Protein AF-A0AAV5TUJ9-F1 (afdb_monomer_lite)

Organism: NCBI:txid358040

Foldseek 3Di:
DVVVLVVLVVVLVVVCPPDDPVVNVVSVLVSVLVVQLVPFLVCLPVVLVVLVVCLVCVCVPVNDVVSVPDPVSVVSNVVSVVSNVCSVVRSVVSNLVSDPVNVVVVVVVVVVD

InterPro domains:
  IPR019422 7TM GPCR, serpentine receptor class h (Srh) [PF10318] (4-111)
  IPR053220 Nematode receptor-like serpentine class H [PTHR22941] (2-112)

Sequence (113 aa):
ILAMIVQLISEIKHGMQNASTATKKHQTRAVFSLAMQGAVPNLFYILPACCLLGLHLYPGIVGVESAASNRAASTISILSMNVMGVHSFAHSMTVLGCSPAYRKAIRSFFRKI

Secondary structure (DSSP, 8-state):
-HHHHHHHHHHHHHHGGGS-HHHHHHHHHHHHHHHHHHHHHHHHHHHHHHHHHHHHHTHHHH-HHHHHH-HHHHHHHHHHHHHHHTHHHHHHHHHHHH-HHHHHHHHHHHTT-

Structure (mmCIF, N/CA/C/O backbone):
data_AF-A0AAV5TUJ9-F1
#
_entry.id   AF-A0AAV5TUJ9-F1
#
loop_
_atom_site.group_PDB
_atom_site.id
_atom_site.type_symbol
_atom_site.label_atom_id
_atom_site.label_alt_id
_atom_site.label_comp_id
_atom_site.label_asym_id
_atom_site.label_entity_id
_atom_site.label_seq_id
_atom_site.pdbx_PDB_ins_code
_atom_site.Cartn_x
_atom_site.Cartn_y
_atom_site.Cartn_z
_atom_site.occupancy
_atom_site.B_iso_or_equiv
_atom_site.auth_seq_id
_atom_site.auth_comp_id
_atom_site.auth_asym_id
_atom_site.auth_atom_id
_atom_site.pdbx_PDB_model_num
ATOM 1 N N . ILE A 1 1 ? -8.259 -11.805 1.647 1.00 62.12 1 ILE A N 1
ATOM 2 C CA . ILE A 1 1 ? -8.271 -10.773 2.722 1.00 62.12 1 ILE A CA 1
ATOM 3 C C . ILE A 1 1 ? -9.526 -9.905 2.657 1.00 62.12 1 ILE A C 1
ATOM 5 O O . ILE A 1 1 ? -10.283 -9.934 3.614 1.00 62.12 1 ILE A O 1
ATOM 9 N N . LEU A 1 2 ? -9.807 -9.209 1.545 1.00 65.44 2 LEU A N 1
ATOM 10 C CA . LEU A 1 2 ? -11.014 -8.370 1.403 1.00 65.44 2 LEU A CA 1
ATOM 11 C C . LEU A 1 2 ? -12.325 -9.114 1.711 1.00 65.44 2 LEU A C 1
ATOM 13 O O . LEU A 1 2 ? -13.098 -8.645 2.536 1.00 65.44 2 LEU A O 1
ATOM 17 N N . ALA A 1 3 ? -12.533 -10.306 1.141 1.00 72.69 3 ALA A N 1
ATOM 18 C CA . ALA A 1 3 ? -13.722 -11.121 1.423 1.00 72.69 3 ALA A CA 1
ATOM 19 C C . ALA A 1 3 ? -13.855 -11.500 2.912 1.00 72.69 3 ALA A C 1
ATOM 21 O O . ALA A 1 3 ? -14.936 -11.404 3.483 1.00 72.69 3 ALA A O 1
ATOM 22 N N . MET A 1 4 ? -12.738 -11.848 3.556 1.00 75.62 4 MET A N 1
ATOM 23 C CA . MET A 1 4 ? -12.693 -12.200 4.978 1.00 75.62 4 MET A CA 1
ATOM 24 C C . MET A 1 4 ? -12.994 -10.985 5.871 1.00 75.62 4 MET A C 1
ATOM 26 O O . MET A 1 4 ? -13.707 -11.106 6.859 1.00 75.62 4 MET A O 1
ATOM 30 N N . ILE A 1 5 ? -12.514 -9.793 5.492 1.00 71.75 5 ILE A N 1
ATOM 31 C CA . ILE A 1 5 ? -12.841 -8.530 6.173 1.00 71.75 5 ILE A CA 1
ATOM 32 C C . ILE A 1 5 ? -14.331 -8.203 6.012 1.00 71.75 5 ILE A C 1
ATOM 34 O O . ILE A 1 5 ? -14.974 -7.812 6.981 1.00 71.75 5 ILE A O 1
ATOM 38 N N . VAL A 1 6 ? -14.902 -8.389 4.819 1.00 75.62 6 VAL A N 1
ATOM 39 C CA . VAL A 1 6 ? -16.331 -8.141 4.555 1.00 75.62 6 VAL A CA 1
ATOM 40 C C . VAL A 1 6 ? -17.230 -9.103 5.338 1.00 75.62 6 VAL A C 1
ATO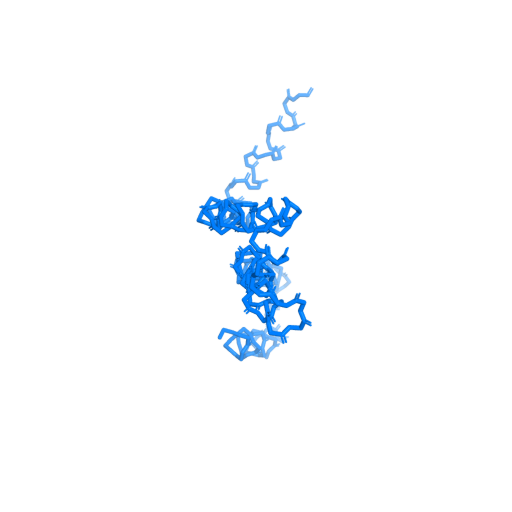M 42 O O . VAL A 1 6 ? -18.238 -8.669 5.902 1.00 75.62 6 VAL A O 1
ATOM 45 N N . GLN A 1 7 ? -16.853 -10.382 5.428 1.00 82.06 7 GLN A N 1
ATOM 46 C CA . GLN A 1 7 ? -17.537 -11.361 6.278 1.00 82.06 7 GLN A CA 1
ATOM 47 C C . GLN A 1 7 ? -17.462 -10.965 7.751 1.00 82.06 7 GLN A C 1
ATOM 49 O O . GLN A 1 7 ? -18.502 -10.858 8.395 1.00 82.06 7 GLN A O 1
ATOM 54 N N . LEU A 1 8 ? -16.269 -10.627 8.250 1.00 75.88 8 LEU A N 1
ATOM 55 C CA . LEU A 1 8 ? -16.078 -10.193 9.634 1.00 75.88 8 LEU A CA 1
ATOM 56 C C . LEU A 1 8 ? -16.921 -8.949 9.963 1.00 75.88 8 LEU A C 1
ATOM 58 O O . LEU A 1 8 ? -17.539 -8.871 11.021 1.00 75.88 8 LEU A O 1
ATOM 62 N N . ILE A 1 9 ? -16.987 -7.977 9.045 1.00 77.00 9 ILE A N 1
ATOM 63 C CA . ILE A 1 9 ? -17.832 -6.784 9.189 1.00 77.00 9 ILE A CA 1
ATOM 64 C C . ILE A 1 9 ? -19.313 -7.169 9.238 1.00 77.00 9 ILE A C 1
ATOM 66 O O . ILE A 1 9 ? -20.053 -6.610 10.047 1.00 77.00 9 ILE A O 1
ATOM 70 N N . SER A 1 10 ? -19.753 -8.101 8.391 1.00 81.19 10 SER A N 1
ATOM 71 C CA . SER A 1 10 ? -21.152 -8.539 8.341 1.00 81.19 10 SER A CA 1
ATOM 72 C C . SER A 1 10 ? -21.560 -9.289 9.607 1.00 81.19 10 SER A C 1
ATOM 74 O O . SER A 1 10 ? -22.601 -8.972 10.181 1.00 81.19 10 SER A O 1
ATOM 76 N N . GLU A 1 11 ? -20.722 -10.205 10.096 1.00 81.06 11 GLU A N 1
ATOM 77 C CA . GLU A 1 11 ? -20.945 -10.936 11.350 1.00 81.06 11 GLU A CA 1
ATOM 78 C C . GLU A 1 11 ? -20.981 -9.995 12.554 1.00 81.06 11 GLU A C 1
ATOM 80 O O . GLU A 1 11 ? -21.888 -10.071 13.382 1.00 81.06 11 GLU A O 1
ATOM 85 N N . ILE A 1 12 ? -20.050 -9.041 12.617 1.00 76.56 12 ILE A N 1
ATOM 86 C CA . ILE A 1 12 ? -20.010 -8.040 13.685 1.00 76.56 12 ILE A CA 1
ATOM 87 C C . ILE A 1 12 ? -21.233 -7.125 13.616 1.00 76.56 12 ILE A C 1
ATOM 89 O O . ILE A 1 12 ? -21.853 -6.854 14.641 1.00 76.56 12 ILE A O 1
ATOM 93 N N . LYS A 1 13 ? -21.643 -6.684 12.422 1.00 76.00 13 LYS A N 1
ATOM 94 C CA . LYS A 1 13 ? -22.847 -5.859 12.244 1.00 76.00 13 LYS A CA 1
ATOM 95 C C . LYS A 1 13 ? -24.108 -6.604 12.682 1.00 76.00 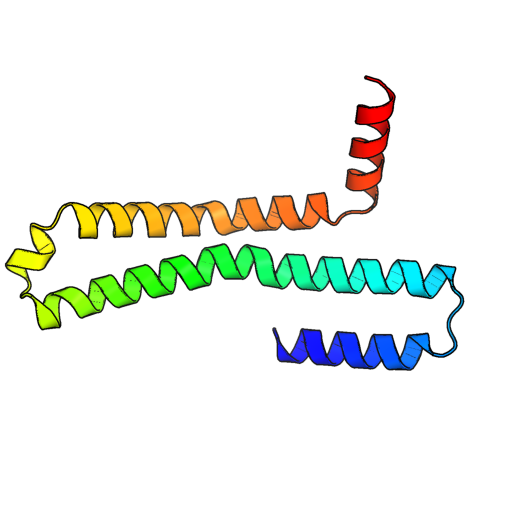13 LYS A C 1
ATOM 97 O O . LYS A 1 13 ? -24.969 -5.986 13.306 1.00 76.00 13 LYS A O 1
ATOM 102 N N . HIS A 1 14 ? -24.203 -7.899 12.384 1.00 80.88 14 HIS A N 1
ATOM 103 C CA . HIS A 1 14 ? -25.322 -8.749 12.782 1.00 80.88 14 HIS A CA 1
ATOM 104 C C . HIS A 1 14 ? -25.336 -8.977 14.306 1.00 80.88 14 HIS A C 1
ATOM 106 O O . HIS A 1 14 ? -26.339 -8.701 14.960 1.00 80.88 14 HIS A O 1
ATOM 112 N N . GLY A 1 15 ? -24.200 -9.353 14.904 1.00 75.88 15 GLY A N 1
ATOM 113 C CA . GLY A 1 15 ? -24.067 -9.564 16.353 1.00 75.88 15 GLY A CA 1
ATOM 114 C C . GLY A 1 15 ? -24.183 -8.284 17.195 1.00 75.88 15 GLY A C 1
ATOM 115 O O . GLY A 1 15 ? -24.613 -8.324 18.347 1.00 75.88 15 GLY A O 1
ATOM 116 N N . MET A 1 16 ? -23.861 -7.119 16.624 1.00 75.88 16 MET A N 1
ATOM 117 C CA . MET A 1 16 ? -23.961 -5.829 17.311 1.00 75.88 16 MET A CA 1
ATOM 118 C C . MET A 1 16 ? -25.395 -5.316 17.461 1.00 75.88 16 MET A C 1
ATOM 120 O O . MET A 1 16 ? -25.594 -4.397 18.254 1.00 75.88 16 MET A O 1
ATOM 124 N N . GLN A 1 17 ? -26.394 -5.854 16.753 1.00 75.50 17 GLN A N 1
ATOM 125 C CA . GLN A 1 17 ? -27.771 -5.340 16.832 1.00 75.50 17 GLN A CA 1
ATOM 126 C C . GLN A 1 17 ? -28.316 -5.366 18.270 1.00 75.50 17 GLN A C 1
ATOM 128 O O . GLN A 1 17 ? -28.903 -4.377 18.707 1.00 75.50 17 GLN A O 1
ATOM 133 N N . ASN A 1 18 ? -27.969 -6.405 19.039 1.00 79.62 18 ASN A N 1
ATOM 134 C CA . ASN A 1 18 ? -28.396 -6.600 20.431 1.00 79.62 18 ASN A CA 1
ATOM 135 C C . ASN A 1 18 ? -27.332 -6.219 21.481 1.00 79.62 18 ASN A C 1
ATOM 137 O O . ASN A 1 18 ? -27.526 -6.434 22.675 1.00 79.62 18 ASN A O 1
ATOM 141 N N . ALA A 1 19 ? -26.188 -5.667 21.067 1.00 75.69 19 ALA A N 1
ATOM 142 C CA . ALA A 1 19 ? -25.071 -5.397 21.969 1.00 75.69 19 ALA A CA 1
ATOM 143 C C . ALA A 1 19 ? -25.164 -4.021 22.656 1.00 75.69 19 ALA A C 1
ATOM 145 O O . ALA A 1 19 ? -25.593 -3.029 22.055 1.00 75.69 19 ALA A O 1
ATOM 146 N N . SER A 1 20 ? -24.658 -3.944 23.895 1.00 80.62 20 SER A N 1
ATOM 147 C CA . SER A 1 20 ? -24.529 -2.688 24.647 1.00 80.62 20 SER A CA 1
ATOM 148 C C . SER A 1 20 ? -23.684 -1.643 23.898 1.00 80.62 20 SER A C 1
ATOM 150 O O . SER A 1 20 ? -22.787 -1.970 23.113 1.00 80.62 20 SER A O 1
ATOM 152 N N . THR A 1 21 ? -23.911 -0.358 24.178 1.00 78.75 21 THR A N 1
ATOM 153 C CA . THR A 1 21 ? -23.200 0.768 23.545 1.00 78.75 21 THR A CA 1
ATOM 154 C C . THR A 1 21 ? -21.680 0.705 23.755 1.00 78.75 21 THR A C 1
ATOM 156 O O . THR A 1 21 ? -20.906 1.084 22.871 1.00 78.75 21 THR A O 1
ATOM 159 N N . ALA A 1 22 ? -21.235 0.181 24.903 1.00 79.12 22 ALA A N 1
ATOM 160 C CA . ALA A 1 22 ? -19.819 -0.021 25.209 1.00 79.12 22 ALA A CA 1
ATOM 161 C C . ALA A 1 22 ? -19.197 -1.121 24.331 1.00 79.12 22 ALA A C 1
ATOM 163 O O . ALA A 1 22 ? -18.129 -0.911 23.747 1.00 79.12 22 ALA A O 1
ATOM 164 N N . THR A 1 23 ? -19.896 -2.249 24.171 1.00 80.69 23 THR A N 1
ATOM 165 C CA . THR A 1 23 ? -19.480 -3.362 23.304 1.00 80.69 23 THR A CA 1
ATOM 166 C C . THR A 1 23 ? -19.410 -2.923 21.844 1.00 80.69 23 THR A C 1
ATOM 168 O O . THR A 1 23 ? -18.402 -3.173 21.181 1.00 80.69 23 THR A O 1
ATOM 171 N N . LYS A 1 24 ? -20.414 -2.170 21.367 1.00 79.50 24 LYS A N 1
ATOM 172 C CA . LYS A 1 24 ? -20.434 -1.604 20.007 1.00 79.50 24 LYS A CA 1
ATOM 173 C C . LYS A 1 24 ? -19.182 -0.777 19.719 1.00 79.50 24 LYS A C 1
ATOM 175 O O . LYS A 1 24 ? -18.485 -1.015 18.737 1.00 79.50 24 LYS A O 1
ATOM 180 N N . LYS A 1 25 ? -18.834 0.148 20.619 1.00 79.94 25 LYS A N 1
ATOM 181 C CA . LYS A 1 25 ? -17.643 1.001 20.479 1.00 79.94 25 LYS A CA 1
ATOM 182 C C . LYS A 1 25 ? -16.339 0.199 20.456 1.00 79.94 25 LYS A C 1
ATOM 184 O O . LYS A 1 25 ? -15.404 0.584 19.752 1.00 79.94 25 LYS A O 1
ATOM 189 N N . HIS A 1 26 ? -16.247 -0.875 21.238 1.00 80.69 26 HIS A N 1
ATOM 190 C CA . HIS A 1 26 ? -15.063 -1.734 21.257 1.00 80.69 26 HIS A CA 1
ATOM 191 C C . HIS A 1 26 ? -14.924 -2.521 19.951 1.00 80.69 26 HIS A C 1
ATOM 193 O O . HIS A 1 26 ? -13.856 -2.498 19.339 1.00 80.69 26 HIS A O 1
ATOM 199 N N . GLN A 1 27 ? -16.013 -3.124 19.472 1.00 80.69 27 GLN A N 1
ATOM 200 C CA . GLN A 1 27 ? -16.001 -3.899 18.234 1.00 80.69 27 GLN A CA 1
ATOM 201 C C . GLN A 1 27 ? -15.767 -3.036 16.993 1.00 80.69 27 GLN A C 1
ATOM 203 O O . GLN A 1 27 ? -14.917 -3.388 16.182 1.00 80.69 27 GLN A O 1
ATOM 208 N N . THR A 1 28 ? -16.379 -1.852 16.878 1.00 79.25 28 THR A N 1
ATOM 209 C CA . THR A 1 28 ? -16.082 -0.924 15.767 1.00 79.25 28 THR A CA 1
ATOM 210 C C . THR A 1 28 ? -14.597 -0.556 15.708 1.00 79.25 28 THR A C 1
ATOM 212 O O . THR A 1 28 ? -14.015 -0.466 14.629 1.00 79.25 28 THR A O 1
ATOM 215 N N . ARG A 1 29 ? -13.943 -0.379 16.863 1.00 80.50 29 ARG A N 1
ATOM 216 C CA . ARG A 1 29 ? -12.499 -0.098 16.917 1.00 80.50 29 ARG A CA 1
ATOM 217 C C . ARG A 1 29 ? -11.649 -1.300 16.527 1.00 80.50 29 ARG A C 1
ATOM 219 O O . ARG A 1 29 ? -10.606 -1.096 15.911 1.00 80.50 29 ARG A O 1
ATOM 226 N N . ALA A 1 30 ? -12.074 -2.508 16.890 1.00 82.38 30 ALA A N 1
ATOM 227 C CA . ALA A 1 30 ? -11.413 -3.740 16.478 1.00 82.38 30 ALA A CA 1
ATOM 228 C C . ALA A 1 30 ? -11.513 -3.928 14.958 1.00 82.38 30 ALA A C 1
ATOM 230 O O . ALA A 1 30 ? -10.491 -4.121 14.309 1.00 82.38 30 ALA A O 1
ATOM 231 N N . VAL A 1 31 ? -12.704 -3.742 14.379 1.00 81.88 31 VAL A N 1
ATOM 232 C CA . VAL A 1 31 ? -12.927 -3.780 12.924 1.00 81.88 31 VAL A CA 1
ATOM 233 C C . VAL A 1 31 ? -12.064 -2.753 12.205 1.00 81.88 31 VAL A C 1
ATOM 235 O O . VAL A 1 31 ? -11.373 -3.094 11.252 1.00 81.88 31 VAL A O 1
ATOM 238 N N . PHE A 1 32 ? -12.049 -1.507 12.682 1.00 81.94 32 PHE A N 1
ATOM 239 C CA . PHE A 1 32 ? -11.208 -0.465 12.098 1.00 81.94 32 PHE A CA 1
ATOM 240 C C . PHE A 1 32 ? -9.717 -0.814 12.185 1.00 81.94 32 PHE A C 1
ATOM 242 O O . PHE A 1 32 ? -8.986 -0.651 11.216 1.00 81.94 32 PHE A O 1
ATOM 249 N N . SER A 1 33 ? -9.264 -1.333 13.330 1.00 83.00 33 SER A N 1
ATOM 250 C CA . SER A 1 33 ? -7.885 -1.799 13.514 1.00 83.00 33 SER A CA 1
ATOM 251 C C . SER A 1 33 ? -7.521 -2.898 12.517 1.00 83.00 33 SER A C 1
ATOM 253 O O . SER A 1 33 ? -6.472 -2.823 11.886 1.00 83.00 33 SER A O 1
ATOM 255 N N . LEU A 1 34 ? -8.387 -3.901 12.360 1.00 82.75 34 LEU A N 1
ATOM 256 C CA . LEU A 1 34 ? -8.215 -4.989 11.397 1.00 82.75 34 LEU A CA 1
ATOM 257 C C . LEU A 1 34 ? -8.182 -4.470 9.956 1.00 82.75 34 LEU A C 1
ATOM 259 O O . LEU A 1 34 ? -7.306 -4.857 9.187 1.00 82.75 34 LEU A O 1
ATOM 263 N N . ALA A 1 35 ? -9.083 -3.552 9.605 1.00 82.50 35 ALA A N 1
ATOM 264 C CA . ALA A 1 35 ? -9.105 -2.931 8.286 1.00 82.50 35 ALA A CA 1
ATOM 265 C C . ALA A 1 35 ? -7.808 -2.157 8.005 1.00 82.50 35 ALA A C 1
ATOM 267 O O . ALA A 1 35 ? -7.221 -2.328 6.942 1.00 82.50 35 ALA A O 1
ATOM 268 N N . MET A 1 36 ? -7.313 -1.372 8.966 1.00 82.56 36 MET A N 1
ATOM 269 C CA . MET A 1 36 ? -6.065 -0.616 8.820 1.00 82.56 36 MET A CA 1
ATOM 270 C C . MET A 1 36 ? -4.841 -1.528 8.723 1.00 82.56 36 MET A C 1
ATOM 272 O O . MET A 1 36 ? -3.990 -1.302 7.866 1.00 82.56 36 MET A O 1
ATOM 276 N N . GLN A 1 37 ? -4.771 -2.581 9.544 1.00 84.06 37 GLN A N 1
ATOM 277 C CA . GLN A 1 37 ? -3.703 -3.585 9.474 1.00 84.06 37 GLN A CA 1
ATOM 278 C C . GLN A 1 37 ? -3.701 -4.349 8.148 1.00 84.06 37 GLN A C 1
ATOM 280 O O . GLN A 1 37 ? -2.642 -4.752 7.690 1.00 84.06 37 GLN A O 1
ATOM 285 N N . GLY A 1 38 ? -4.860 -4.536 7.515 1.00 82.38 38 GLY A N 1
ATOM 286 C CA . GLY A 1 38 ? -4.936 -5.136 6.185 1.00 82.38 38 GLY A CA 1
ATOM 287 C C . GLY A 1 38 ? -4.645 -4.148 5.054 1.00 82.38 38 GLY A C 1
ATOM 288 O O . GLY A 1 38 ? -4.019 -4.524 4.069 1.00 82.38 38 GLY A O 1
ATOM 289 N N . ALA A 1 39 ? -5.106 -2.902 5.164 1.00 84.94 39 ALA A N 1
ATOM 290 C CA . ALA A 1 39 ? -5.046 -1.923 4.082 1.00 84.94 39 ALA A CA 1
ATOM 291 C C . ALA A 1 39 ? -3.685 -1.230 3.983 1.00 84.94 39 ALA A C 1
ATOM 293 O O . ALA A 1 39 ? -3.130 -1.138 2.890 1.00 84.94 39 ALA A O 1
ATOM 294 N N . VAL A 1 40 ? -3.140 -0.760 5.111 1.00 84.38 40 VAL A N 1
ATOM 295 C CA . VAL A 1 40 ? -1.901 0.028 5.114 1.00 84.38 40 VAL A CA 1
ATOM 296 C C . VAL A 1 40 ? -0.728 -0.805 4.608 1.00 84.38 40 VAL A C 1
ATOM 298 O O . VAL A 1 40 ? -0.134 -0.390 3.621 1.00 84.38 40 VAL A O 1
ATOM 301 N N . PRO A 1 41 ? -0.413 -1.994 5.156 1.00 84.75 41 PRO A N 1
ATOM 302 C CA . PRO A 1 41 ? 0.712 -2.787 4.666 1.00 84.75 41 PRO A CA 1
ATOM 303 C C . PRO A 1 41 ? 0.516 -3.206 3.208 1.00 84.75 41 PRO A C 1
ATOM 305 O O . PRO A 1 41 ? 1.422 -3.030 2.403 1.00 84.75 41 PRO A O 1
ATOM 308 N N . ASN A 1 42 ? -0.694 -3.620 2.811 1.00 85.25 42 ASN A N 1
ATOM 309 C CA . ASN A 1 42 ? -0.960 -3.942 1.406 1.00 85.25 42 ASN A CA 1
ATOM 310 C C . ASN A 1 42 ? -0.673 -2.772 0.461 1.00 85.25 42 ASN A C 1
ATOM 312 O O . ASN A 1 42 ? -0.197 -3.010 -0.644 1.00 85.25 42 ASN A O 1
ATOM 316 N N . LEU A 1 43 ? -0.905 -1.520 0.865 1.00 85.12 43 LEU A N 1
ATOM 317 C CA . LEU A 1 43 ? -0.566 -0.365 0.032 1.00 85.12 43 LEU A CA 1
ATOM 318 C C . LEU A 1 43 ? 0.947 -0.266 -0.224 1.00 85.12 43 LEU A C 1
ATOM 320 O O . LEU A 1 43 ? 1.354 -0.009 -1.356 1.00 85.12 43 LEU A O 1
ATOM 324 N N . PHE A 1 44 ? 1.772 -0.544 0.793 1.00 88.25 44 PHE A N 1
ATOM 325 C CA . PHE A 1 44 ? 3.238 -0.596 0.680 1.00 88.25 44 PHE A CA 1
ATOM 326 C C . PHE A 1 44 ? 3.747 -1.774 -0.166 1.00 88.25 44 PHE A C 1
ATOM 328 O O . PHE A 1 44 ? 4.938 -1.839 -0.451 1.00 88.25 44 PHE A O 1
ATOM 335 N N . TYR A 1 45 ? 2.871 -2.693 -0.578 1.00 86.38 45 TYR A N 1
ATOM 336 C CA . TYR A 1 45 ? 3.227 -3.833 -1.421 1.00 86.38 45 TYR A CA 1
ATOM 337 C C . TYR A 1 45 ? 2.634 -3.730 -2.833 1.00 86.38 45 TYR A C 1
ATOM 339 O O . TYR A 1 45 ? 3.354 -3.855 -3.819 1.00 86.38 45 TYR A O 1
ATOM 347 N N . ILE A 1 46 ? 1.334 -3.439 -2.945 1.00 87.75 46 ILE A N 1
ATOM 348 C CA . ILE A 1 46 ? 0.613 -3.363 -4.223 1.00 87.75 46 ILE A CA 1
ATOM 349 C C . ILE A 1 46 ? 1.121 -2.196 -5.065 1.00 87.75 46 ILE A C 1
ATOM 351 O O . ILE A 1 46 ? 1.393 -2.381 -6.247 1.00 87.75 46 ILE A O 1
ATOM 355 N N . LEU A 1 47 ? 1.271 -1.004 -4.477 1.00 89.50 47 LEU A N 1
ATOM 356 C CA . LEU A 1 47 ? 1.667 0.177 -5.243 1.00 89.50 47 LEU A CA 1
ATOM 357 C C . LEU A 1 47 ? 3.073 0.015 -5.858 1.00 89.50 47 LEU A C 1
ATOM 359 O O . LEU A 1 47 ? 3.192 0.179 -7.074 1.00 89.50 47 LEU A O 1
ATOM 363 N N . PRO A 1 48 ? 4.119 -0.381 -5.102 1.00 91.81 48 PRO A N 1
ATOM 364 C CA . PRO A 1 48 ? 5.424 -0.670 -5.693 1.00 91.81 48 PRO A CA 1
ATOM 365 C C . PRO A 1 48 ? 5.403 -1.813 -6.709 1.00 91.81 48 PRO A C 1
ATOM 367 O O . PRO A 1 48 ? 6.072 -1.718 -7.735 1.00 91.81 48 PRO A O 1
ATOM 370 N N . ALA A 1 49 ? 4.619 -2.871 -6.468 1.00 90.12 49 ALA A N 1
ATOM 371 C CA . ALA A 1 49 ? 4.498 -3.986 -7.405 1.00 90.12 49 ALA A CA 1
ATOM 372 C C . ALA A 1 49 ? 3.889 -3.542 -8.745 1.00 90.12 49 ALA A C 1
ATOM 374 O O . ALA A 1 49 ? 4.383 -3.933 -9.801 1.00 90.12 49 ALA A O 1
ATOM 375 N N . CYS A 1 50 ? 2.871 -2.675 -8.727 1.00 91.69 50 CYS A N 1
ATOM 376 C CA . CYS A 1 50 ? 2.308 -2.079 -9.939 1.00 91.69 50 CYS A CA 1
ATOM 377 C C . CYS A 1 50 ? 3.338 -1.218 -10.686 1.00 91.69 50 CYS A C 1
ATOM 379 O O . CYS A 1 50 ? 3.439 -1.317 -11.909 1.00 91.69 50 CYS A O 1
ATOM 381 N N . CYS A 1 51 ? 4.132 -0.414 -9.968 1.00 92.50 51 CYS A N 1
ATOM 382 C CA . CYS A 1 51 ? 5.208 0.380 -10.566 1.00 92.50 51 CYS A CA 1
ATOM 383 C C . CYS A 1 51 ? 6.276 -0.505 -11.226 1.00 92.50 51 CYS A C 1
ATOM 385 O O . CYS A 1 51 ? 6.671 -0.249 -12.363 1.00 92.50 51 CYS A O 1
ATOM 387 N N . LEU A 1 52 ? 6.714 -1.568 -10.546 1.00 92.44 52 LEU A N 1
ATOM 388 C CA . LEU A 1 52 ? 7.701 -2.517 -11.070 1.00 92.44 52 LEU A CA 1
ATOM 389 C C . LEU A 1 52 ? 7.172 -3.282 -12.287 1.00 92.44 52 LEU A C 1
ATOM 391 O O . LEU A 1 52 ? 7.896 -3.438 -13.268 1.00 92.44 52 LEU A O 1
ATOM 395 N N . LEU A 1 53 ? 5.902 -3.696 -12.268 1.00 93.31 53 LEU A N 1
ATOM 396 C CA . LEU A 1 53 ? 5.260 -4.330 -13.418 1.00 93.31 53 LEU A CA 1
ATOM 397 C C . LEU A 1 53 ? 5.236 -3.388 -14.630 1.00 93.31 53 LEU A C 1
ATOM 399 O O . LEU A 1 53 ? 5.612 -3.792 -15.728 1.00 93.31 53 LEU A O 1
ATOM 403 N N . GLY A 1 54 ? 4.859 -2.122 -14.428 1.00 91.00 54 GLY A N 1
ATOM 404 C CA . GLY A 1 54 ? 4.895 -1.108 -15.484 1.00 91.00 54 GLY A CA 1
ATOM 405 C C . GLY A 1 54 ? 6.302 -0.911 -16.054 1.00 91.00 54 GLY A C 1
ATOM 406 O O . GLY A 1 54 ? 6.475 -0.867 -17.271 1.00 91.00 54 GLY A O 1
ATOM 407 N N . LEU A 1 55 ? 7.321 -0.884 -15.191 1.00 91.25 55 LEU A N 1
ATOM 408 C CA . LEU A 1 55 ? 8.722 -0.804 -15.608 1.00 91.25 55 LEU A CA 1
ATOM 409 C C . LEU A 1 55 ? 9.202 -2.046 -16.367 1.00 91.25 55 LEU A C 1
ATOM 411 O O . LEU A 1 55 ? 10.047 -1.916 -17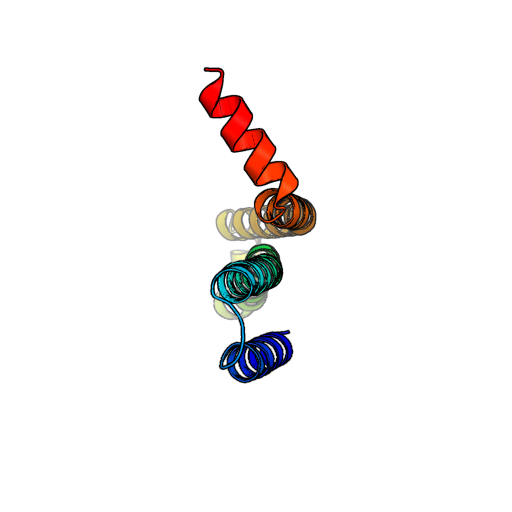.244 1.00 91.25 55 LEU A O 1
ATOM 415 N N . HIS A 1 56 ? 8.674 -3.234 -16.076 1.00 89.69 56 HIS A N 1
ATOM 416 C CA . HIS A 1 56 ? 8.978 -4.445 -16.844 1.00 89.69 56 HIS A CA 1
ATOM 417 C C . HIS A 1 56 ? 8.313 -4.476 -18.220 1.00 89.69 56 HIS A C 1
ATOM 419 O O . HIS A 1 56 ? 8.879 -5.044 -19.150 1.00 89.69 56 HIS A O 1
ATOM 425 N N . LEU A 1 57 ? 7.150 -3.844 -18.373 1.00 92.25 57 LEU A N 1
ATOM 426 C CA . LEU A 1 57 ? 6.478 -3.719 -19.668 1.00 92.25 57 LEU A CA 1
ATOM 427 C C . LEU A 1 57 ? 7.054 -2.575 -20.519 1.00 92.25 57 LEU A C 1
ATOM 429 O O . LEU A 1 57 ? 6.979 -2.620 -21.745 1.00 92.25 57 LEU A O 1
ATOM 433 N N . TYR A 1 58 ? 7.671 -1.574 -19.885 1.00 88.25 58 TYR A N 1
ATOM 434 C CA . TYR A 1 58 ? 8.231 -0.387 -20.536 1.00 88.25 58 TYR A CA 1
ATOM 435 C C . TYR A 1 58 ? 9.227 -0.690 -21.683 1.00 88.25 58 TYR A C 1
ATOM 437 O O . TYR A 1 58 ? 9.052 -0.118 -22.764 1.00 88.25 58 TYR A O 1
ATOM 445 N N . PRO A 1 59 ? 10.199 -1.622 -21.553 1.00 89.50 59 PRO A N 1
ATOM 446 C CA . PRO A 1 59 ? 11.086 -2.017 -22.652 1.00 89.50 59 PRO A CA 1
ATOM 447 C C . PRO A 1 59 ? 10.364 -2.513 -23.909 1.00 89.50 59 PRO A C 1
ATOM 449 O O . PRO A 1 59 ? 10.891 -2.346 -25.006 1.00 89.50 59 PRO A O 1
ATOM 452 N N . GLY A 1 60 ? 9.165 -3.093 -23.772 1.00 88.50 60 GLY A N 1
ATOM 453 C CA . GLY A 1 60 ? 8.365 -3.558 -24.908 1.00 88.50 60 GLY A CA 1
ATOM 454 C C . GLY A 1 60 ? 7.809 -2.427 -25.779 1.00 88.50 60 GLY A C 1
ATOM 455 O O . GLY A 1 60 ? 7.454 -2.669 -26.926 1.00 88.50 60 GLY A O 1
ATOM 456 N N . ILE A 1 61 ? 7.752 -1.197 -25.253 1.00 88.88 61 ILE A N 1
ATOM 457 C CA . ILE A 1 61 ? 7.204 -0.021 -25.945 1.00 88.88 61 ILE A CA 1
ATOM 458 C C . ILE A 1 61 ? 8.328 0.869 -26.488 1.00 88.88 61 ILE A C 1
ATOM 460 O O . ILE A 1 61 ? 8.256 1.331 -27.622 1.00 88.88 61 ILE A O 1
ATOM 464 N N . VAL A 1 62 ? 9.365 1.123 -25.681 1.00 87.44 62 VAL A N 1
ATOM 465 C CA . VAL A 1 62 ? 10.443 2.077 -26.020 1.00 87.44 62 VAL A CA 1
ATOM 466 C C . VAL A 1 62 ? 11.751 1.420 -26.473 1.00 87.44 62 VAL A C 1
ATOM 468 O O . VAL A 1 62 ? 12.692 2.119 -26.846 1.00 87.44 62 VAL A O 1
ATOM 471 N N . GLY A 1 63 ? 11.829 0.090 -26.432 1.00 86.88 63 GLY A N 1
ATOM 472 C CA . GLY A 1 63 ? 13.048 -0.665 -26.704 1.00 86.88 63 GLY A CA 1
ATOM 473 C C . GLY A 1 63 ? 13.963 -0.797 -25.481 1.00 86.88 63 GLY A C 1
ATOM 474 O O . GLY A 1 63 ? 14.013 0.063 -24.597 1.00 86.88 63 GLY A O 1
ATOM 475 N N . VAL A 1 64 ? 14.708 -1.904 -25.435 1.00 84.69 64 VAL A N 1
ATOM 476 C CA . VAL A 1 64 ? 15.525 -2.309 -24.277 1.00 84.69 64 VAL A CA 1
ATOM 477 C C . VAL A 1 64 ? 16.641 -1.306 -23.973 1.00 84.69 64 VAL A C 1
ATOM 479 O O . VAL A 1 64 ? 16.850 -0.961 -22.813 1.00 84.69 64 VAL A O 1
ATOM 482 N N . GLU A 1 65 ? 17.318 -0.780 -24.994 1.00 84.19 65 GLU A N 1
ATOM 483 C CA . GLU A 1 65 ? 18.436 0.157 -24.808 1.00 84.19 65 GLU A CA 1
ATOM 484 C C . GLU A 1 65 ? 17.982 1.517 -24.254 1.00 84.19 65 GLU A C 1
ATOM 486 O O . GLU A 1 65 ? 18.603 2.083 -23.349 1.00 84.19 65 GLU A O 1
ATOM 491 N N . SER A 1 66 ? 16.840 2.019 -24.737 1.00 84.00 66 SER A N 1
ATOM 492 C CA . SER A 1 66 ? 16.255 3.272 -24.250 1.00 84.00 66 SER A CA 1
ATOM 493 C C . SER A 1 66 ? 15.720 3.117 -22.822 1.00 84.00 66 SER A C 1
ATOM 495 O O . SER A 1 66 ? 15.901 3.996 -21.979 1.00 84.00 66 SER A O 1
ATOM 497 N N . ALA A 1 67 ? 15.141 1.956 -22.497 1.00 82.44 67 ALA A N 1
ATOM 498 C CA . ALA A 1 67 ? 14.715 1.641 -21.137 1.00 82.44 67 ALA A CA 1
ATOM 499 C C . ALA A 1 67 ? 15.889 1.519 -20.152 1.00 82.44 67 ALA A C 1
ATOM 501 O O . ALA A 1 67 ? 15.799 2.037 -19.039 1.00 82.44 67 ALA A O 1
ATOM 502 N N . ALA A 1 68 ? 16.993 0.890 -20.562 1.00 81.62 68 ALA A N 1
ATOM 503 C CA . ALA A 1 68 ? 18.174 0.707 -19.718 1.00 81.62 68 ALA A CA 1
ATOM 504 C C . ALA A 1 68 ? 18.910 2.027 -19.422 1.00 81.62 68 ALA A C 1
ATOM 506 O O . ALA A 1 68 ? 19.429 2.211 -18.321 1.00 81.62 68 ALA A O 1
ATOM 507 N N . SER A 1 69 ? 18.931 2.965 -20.374 1.00 88.00 69 SER A N 1
ATOM 508 C CA . SER A 1 69 ? 19.556 4.283 -20.179 1.00 88.00 69 SER A CA 1
ATOM 509 C C . SER A 1 69 ? 18.676 5.279 -19.409 1.00 88.00 69 SER A C 1
ATOM 511 O O . SER A 1 69 ? 19.157 6.324 -18.958 1.00 88.00 69 SER A O 1
ATOM 513 N N . ASN A 1 70 ? 17.393 4.962 -19.203 1.00 90.31 70 ASN A N 1
ATOM 514 C CA . ASN A 1 70 ? 16.462 5.852 -18.525 1.00 90.31 70 ASN A CA 1
ATOM 515 C C . ASN A 1 70 ? 16.700 5.874 -17.001 1.00 90.31 70 ASN A C 1
ATOM 517 O O . ASN A 1 70 ? 16.267 5.002 -16.242 1.00 90.31 70 ASN A O 1
ATOM 521 N N . ARG A 1 71 ? 17.339 6.950 -16.530 1.00 90.56 71 ARG A N 1
ATOM 522 C CA . ARG A 1 71 ? 17.606 7.188 -15.101 1.00 90.56 71 ARG A CA 1
ATOM 523 C C . ARG A 1 71 ? 16.344 7.272 -14.243 1.00 90.56 71 ARG A C 1
ATOM 525 O O . ARG A 1 71 ? 16.386 6.874 -13.079 1.00 90.56 71 ARG A O 1
ATOM 532 N N . ALA A 1 72 ? 15.231 7.771 -14.783 1.00 89.19 72 ALA A N 1
ATOM 533 C CA . ALA A 1 72 ? 13.980 7.861 -14.035 1.00 89.19 72 ALA A CA 1
ATOM 534 C C . ALA A 1 72 ? 13.402 6.464 -13.776 1.00 89.19 72 ALA A C 1
ATOM 536 O O . ALA A 1 72 ? 13.035 6.161 -12.645 1.00 89.19 72 ALA A O 1
ATOM 537 N N . ALA A 1 73 ? 13.421 5.586 -14.784 1.00 88.19 73 ALA A N 1
ATOM 538 C CA . ALA A 1 73 ? 12.995 4.193 -14.652 1.00 88.19 73 ALA A CA 1
ATOM 539 C C . ALA A 1 73 ? 13.805 3.442 -13.579 1.00 88.19 73 ALA A C 1
ATOM 541 O O . ALA A 1 73 ? 13.234 2.792 -12.703 1.00 88.19 73 ALA A O 1
ATOM 542 N N . SER A 1 74 ? 15.132 3.606 -13.589 1.00 90.31 74 SER A N 1
ATOM 543 C CA . SER A 1 74 ? 16.017 3.019 -12.574 1.00 90.31 74 SER A CA 1
ATOM 544 C C . SER A 1 74 ? 15.735 3.565 -11.166 1.00 90.31 74 SER A C 1
ATOM 546 O O . SER A 1 74 ? 15.591 2.802 -10.210 1.00 90.31 74 SER A O 1
ATOM 548 N N . THR A 1 75 ? 15.549 4.883 -11.039 1.00 93.38 75 THR A N 1
ATOM 549 C CA . THR A 1 75 ? 15.238 5.530 -9.752 1.00 93.38 75 THR A CA 1
ATOM 550 C C . THR A 1 75 ? 13.901 5.052 -9.184 1.00 93.38 75 THR A C 1
ATOM 552 O O . THR A 1 75 ? 13.815 4.731 -8.000 1.00 93.38 7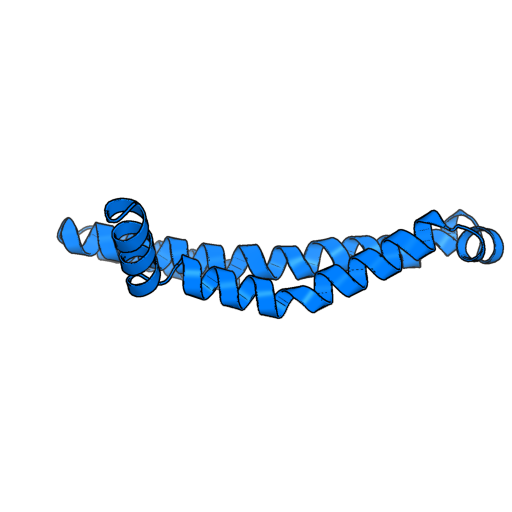5 THR A O 1
ATOM 555 N N . ILE A 1 76 ? 12.863 4.954 -10.023 1.00 92.00 76 ILE A N 1
ATOM 556 C CA . ILE A 1 76 ? 11.537 4.456 -9.626 1.00 92.00 76 ILE A CA 1
ATOM 557 C C . ILE A 1 76 ? 11.623 2.988 -9.195 1.00 92.00 76 ILE A C 1
ATOM 559 O O . ILE A 1 76 ? 10.986 2.616 -8.210 1.00 92.00 76 ILE A O 1
ATOM 563 N N . SER A 1 77 ? 12.430 2.168 -9.875 1.00 92.44 77 SER A N 1
ATOM 564 C CA . SER A 1 77 ? 12.664 0.770 -9.492 1.00 92.44 77 SER A CA 1
ATOM 565 C C . SER A 1 77 ? 13.280 0.664 -8.093 1.00 92.44 77 SER A C 1
ATOM 567 O O . SER A 1 77 ? 12.724 0.004 -7.213 1.00 92.44 77 SER A O 1
ATOM 569 N N . ILE A 1 78 ? 14.373 1.394 -7.844 1.00 93.56 78 ILE A N 1
ATOM 570 C CA . ILE A 1 78 ? 15.056 1.413 -6.542 1.00 93.56 78 ILE A CA 1
ATOM 571 C C . ILE A 1 78 ? 14.117 1.924 -5.447 1.00 93.56 78 ILE A C 1
ATOM 573 O O . ILE A 1 78 ? 14.037 1.326 -4.372 1.00 93.56 78 ILE A O 1
ATOM 577 N N . LEU A 1 79 ? 13.382 3.008 -5.706 1.00 93.38 79 LEU A N 1
ATOM 578 C CA . LEU A 1 79 ? 12.425 3.551 -4.747 1.00 93.38 79 LEU A CA 1
ATOM 579 C C . LEU A 1 79 ? 11.322 2.534 -4.431 1.00 93.38 79 LEU A C 1
ATOM 581 O O . LEU A 1 79 ? 11.018 2.317 -3.262 1.00 93.38 79 LEU A O 1
ATOM 585 N N . SER A 1 80 ? 10.777 1.863 -5.446 1.00 91.88 80 SER A N 1
ATOM 586 C CA . SER A 1 80 ? 9.736 0.841 -5.280 1.00 91.88 80 SER A CA 1
ATOM 587 C C . SER A 1 80 ? 10.222 -0.324 -4.412 1.00 91.88 80 SER A C 1
ATOM 589 O O . SER A 1 80 ? 9.539 -0.713 -3.464 1.00 91.88 80 SER A O 1
ATOM 591 N N . MET A 1 81 ? 11.437 -0.823 -4.655 1.00 91.31 81 MET A N 1
ATOM 592 C CA . MET A 1 81 ? 12.037 -1.895 -3.849 1.00 91.31 81 MET A CA 1
ATOM 593 C C . MET A 1 81 ? 12.276 -1.467 -2.394 1.00 91.31 81 MET A C 1
ATOM 595 O O . MET A 1 81 ? 12.001 -2.232 -1.470 1.00 91.31 81 MET A O 1
ATOM 599 N N . ASN A 1 82 ? 12.723 -0.228 -2.164 1.00 92.94 82 ASN A N 1
ATOM 600 C CA . ASN A 1 82 ? 12.878 0.310 -0.809 1.00 92.94 82 ASN A CA 1
ATOM 601 C C . ASN A 1 82 ? 11.530 0.470 -0.088 1.00 92.94 82 ASN A C 1
ATOM 603 O O . ASN A 1 82 ? 11.418 0.126 1.089 1.00 92.94 82 ASN A O 1
ATOM 607 N N . VAL A 1 83 ? 10.491 0.940 -0.789 1.00 91.06 83 VAL A N 1
ATOM 608 C CA . VAL A 1 83 ? 9.130 1.058 -0.238 1.00 91.06 83 VAL A CA 1
ATOM 609 C C . VAL A 1 83 ? 8.575 -0.319 0.149 1.00 91.06 83 VAL A C 1
ATOM 611 O O . VAL A 1 83 ? 7.982 -0.458 1.219 1.00 91.06 83 VAL A O 1
ATOM 614 N N . MET A 1 84 ? 8.834 -1.357 -0.652 1.00 89.56 84 MET A N 1
ATOM 615 C CA . MET A 1 84 ? 8.506 -2.735 -0.268 1.00 89.56 84 MET A CA 1
ATOM 616 C C . MET A 1 84 ? 9.281 -3.192 0.971 1.00 89.56 84 MET A C 1
ATOM 618 O O . MET A 1 84 ? 8.710 -3.844 1.841 1.00 89.56 84 MET A O 1
ATOM 622 N N . GLY A 1 85 ? 10.562 -2.831 1.091 1.00 88.06 85 GLY A N 1
ATOM 623 C CA . GLY A 1 85 ? 11.385 -3.166 2.258 1.00 88.06 85 GLY A CA 1
ATOM 624 C C . GLY A 1 85 ? 10.841 -2.597 3.574 1.00 88.06 85 GLY A C 1
ATOM 625 O O . GLY A 1 85 ? 10.908 -3.256 4.613 1.00 88.06 85 GLY A O 1
ATOM 626 N N . VAL A 1 86 ? 10.221 -1.413 3.540 1.00 90.69 86 VAL A N 1
ATOM 627 C CA . VAL A 1 86 ? 9.609 -0.795 4.732 1.00 90.69 86 VAL A CA 1
ATOM 628 C C . VAL A 1 86 ? 8.197 -1.309 5.043 1.00 90.69 86 VAL A C 1
ATOM 630 O O . VAL A 1 86 ? 7.615 -0.901 6.048 1.00 90.69 86 VAL A O 1
ATOM 633 N N . HIS A 1 87 ? 7.653 -2.245 4.258 1.00 87.56 87 HIS A N 1
ATOM 634 C CA . HIS A 1 87 ? 6.346 -2.868 4.499 1.00 87.56 87 HIS A CA 1
ATOM 635 C C . HIS A 1 87 ? 6.208 -3.413 5.929 1.00 87.56 87 HIS A C 1
ATOM 637 O O . HIS A 1 87 ? 5.242 -3.109 6.630 1.00 87.56 87 HIS A O 1
ATOM 643 N N . SER A 1 88 ? 7.186 -4.199 6.390 1.00 86.19 88 SER A N 1
ATOM 644 C CA . SER A 1 88 ? 7.149 -4.831 7.718 1.00 86.19 88 SER A CA 1
ATOM 645 C C . SER A 1 88 ? 7.217 -3.804 8.849 1.00 86.19 88 SER A C 1
ATOM 647 O O . SER A 1 88 ? 6.587 -3.969 9.899 1.00 86.19 88 SER A O 1
ATOM 649 N N . PHE A 1 89 ? 7.931 -2.701 8.616 1.00 88.31 89 PHE A N 1
ATOM 650 C CA . PHE A 1 89 ? 7.962 -1.570 9.534 1.00 88.31 89 PHE A CA 1
ATOM 651 C C . PHE A 1 89 ? 6.604 -0.856 9.579 1.00 88.31 89 PHE A C 1
ATOM 653 O O . PHE A 1 89 ? 6.051 -0.658 10.662 1.00 88.31 89 PHE A O 1
ATOM 660 N N . ALA A 1 90 ? 6.010 -0.553 8.420 1.00 86.75 90 ALA A N 1
ATOM 661 C CA . ALA A 1 90 ? 4.679 0.048 8.322 1.00 86.75 90 ALA A CA 1
ATOM 662 C C . ALA A 1 90 ? 3.595 -0.839 8.957 1.00 86.75 90 ALA A C 1
ATOM 664 O O . ALA A 1 90 ? 2.718 -0.342 9.670 1.00 86.75 90 ALA A O 1
ATOM 665 N N . HIS A 1 91 ? 3.681 -2.158 8.778 1.00 87.31 91 HIS A N 1
ATOM 666 C CA . HIS A 1 91 ? 2.817 -3.121 9.453 1.00 87.31 91 HIS A CA 1
ATOM 667 C C . HIS A 1 91 ? 2.965 -3.034 10.972 1.00 87.31 91 HIS A C 1
ATOM 669 O O . HIS A 1 91 ? 1.964 -2.934 11.686 1.00 87.31 91 HIS A O 1
ATOM 675 N N . SER A 1 92 ? 4.195 -3.044 11.482 1.00 87.81 92 SER A N 1
ATOM 676 C CA . SER A 1 92 ? 4.458 -2.957 12.923 1.00 87.81 92 SER A CA 1
ATOM 677 C C . SER A 1 92 ? 3.916 -1.650 13.510 1.00 87.81 92 SER A C 1
ATOM 679 O O . SER A 1 92 ? 3.196 -1.664 14.509 1.00 87.81 92 SER A O 1
ATOM 681 N N . MET A 1 93 ? 4.154 -0.526 12.831 1.00 85.50 93 MET A N 1
ATOM 682 C CA . MET A 1 93 ? 3.608 0.783 13.200 1.00 85.50 93 MET A CA 1
ATOM 683 C C . MET A 1 93 ? 2.078 0.811 13.178 1.00 85.50 93 MET A C 1
ATO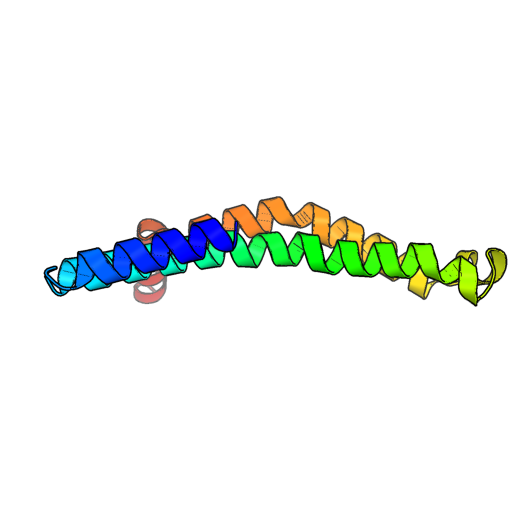M 685 O O . MET A 1 93 ? 1.462 1.400 14.064 1.00 85.50 93 MET A O 1
ATOM 689 N N . THR A 1 94 ? 1.448 0.145 12.211 1.00 86.31 94 THR A N 1
ATOM 690 C CA . THR A 1 94 ? -0.016 0.073 12.114 1.00 86.31 94 THR A CA 1
ATOM 691 C C . THR A 1 94 ? -0.611 -0.734 13.267 1.00 86.31 94 THR A C 1
ATOM 693 O O . THR A 1 94 ? -1.598 -0.306 13.870 1.00 86.31 94 THR A O 1
ATOM 696 N N . VAL A 1 95 ? 0.007 -1.861 13.635 1.00 85.75 95 VAL A N 1
ATOM 697 C CA . VAL A 1 95 ? -0.392 -2.663 14.806 1.00 85.75 95 VAL A CA 1
ATOM 698 C C . VAL A 1 95 ? -0.250 -1.848 16.091 1.00 85.75 95 VAL A C 1
ATOM 700 O O . VAL A 1 95 ? -1.190 -1.788 16.887 1.00 85.75 95 VAL A O 1
ATOM 703 N N . LEU A 1 96 ? 0.883 -1.163 16.271 1.00 84.69 96 LEU A N 1
ATOM 704 C CA . LEU A 1 96 ? 1.124 -0.303 17.430 1.00 84.69 96 LEU A CA 1
ATOM 705 C C . LEU A 1 96 ? 0.119 0.851 17.489 1.00 84.69 96 LEU A C 1
ATOM 707 O O . LEU A 1 96 ? -0.565 1.012 18.496 1.00 84.69 96 LEU A O 1
ATOM 711 N N . GLY A 1 97 ? -0.060 1.597 16.399 1.00 81.69 97 GLY A N 1
ATOM 712 C CA . GLY A 1 97 ? -1.011 2.708 16.309 1.00 81.69 97 GLY A CA 1
ATOM 713 C C . GLY A 1 97 ? -2.460 2.285 16.566 1.00 81.69 97 GLY A C 1
ATOM 714 O O . GLY A 1 97 ? -3.237 3.017 17.189 1.00 81.69 97 GLY A O 1
ATOM 715 N N .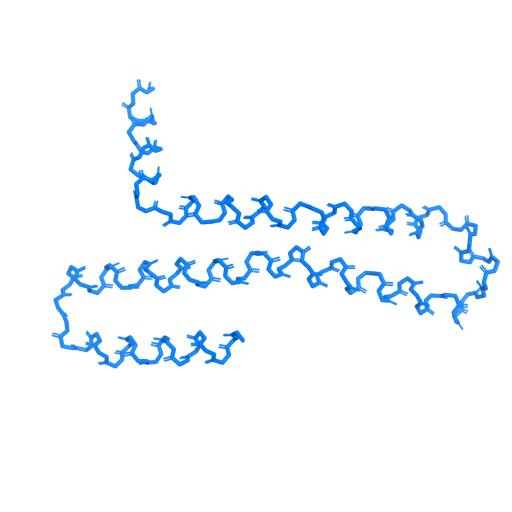 CYS A 1 98 ? -2.825 1.073 16.152 1.00 80.75 98 CYS A N 1
ATOM 716 C CA . CYS A 1 98 ? -4.149 0.524 16.404 1.00 80.75 98 CYS A CA 1
ATOM 717 C C . CYS A 1 98 ? -4.293 -0.118 17.797 1.00 80.75 98 CYS A C 1
ATOM 719 O O . CYS A 1 98 ? -5.423 -0.306 18.262 1.00 80.75 98 CYS A O 1
ATOM 721 N N . SER A 1 99 ? -3.201 -0.374 18.522 1.00 82.81 99 SER A N 1
ATOM 722 C CA . SER A 1 99 ? -3.252 -0.947 19.868 1.00 82.81 99 SER A CA 1
ATOM 723 C C . SER A 1 99 ? -3.884 0.026 20.882 1.00 82.81 99 SER A C 1
ATOM 725 O O . SER A 1 99 ? -3.498 1.200 20.965 1.00 82.81 99 SER A O 1
ATOM 727 N N . PRO A 1 100 ? -4.862 -0.417 21.698 1.00 74.12 100 PRO A N 1
ATOM 728 C CA . PRO A 1 100 ? -5.462 0.411 22.745 1.00 74.12 100 PRO A CA 1
ATOM 729 C C . PRO A 1 100 ? -4.445 0.925 23.772 1.00 74.12 100 PRO A C 1
ATOM 731 O O . PRO A 1 100 ? -4.573 2.061 24.234 1.00 74.12 100 PRO A O 1
ATOM 734 N N . ALA A 1 101 ? -3.439 0.109 24.107 1.00 76.19 101 ALA A N 1
ATOM 735 C CA . ALA A 1 101 ? -2.398 0.443 25.077 1.00 76.19 101 ALA A CA 1
ATOM 736 C C . ALA A 1 101 ? -1.525 1.601 24.577 1.00 76.19 101 ALA A C 1
ATOM 738 O O . ALA A 1 101 ? -1.350 2.597 25.278 1.00 76.19 101 ALA A O 1
ATOM 739 N N . TYR A 1 102 ? -1.085 1.529 23.322 1.00 75.75 102 TYR A N 1
ATOM 740 C CA . TYR A 1 102 ? -0.279 2.571 22.691 1.00 75.75 102 TYR A CA 1
ATOM 741 C C . TYR A 1 102 ? -1.058 3.887 22.541 1.00 75.75 102 TYR A C 1
ATOM 743 O O . TYR A 1 102 ? -0.573 4.958 22.903 1.00 75.75 102 TYR A O 1
ATOM 751 N N . ARG A 1 103 ? -2.339 3.819 22.148 1.00 74.94 103 ARG A N 1
ATOM 752 C CA . ARG A 1 103 ? -3.224 5.000 22.107 1.00 74.94 103 ARG A CA 1
ATOM 753 C C . ARG A 1 103 ? -3.478 5.620 23.481 1.00 74.94 103 ARG A C 1
ATOM 755 O O . ARG A 1 103 ? -3.845 6.795 23.559 1.00 74.94 103 ARG A O 1
ATOM 762 N N . LYS A 1 104 ? -3.378 4.844 24.563 1.00 78.88 104 LYS A N 1
ATOM 763 C CA . LYS A 1 104 ? -3.462 5.354 25.939 1.00 78.88 104 LYS A CA 1
ATOM 764 C C . LYS A 1 104 ? -2.138 6.003 26.351 1.00 78.88 104 LYS A C 1
ATOM 766 O O . LYS A 1 104 ? -2.178 7.090 26.917 1.00 78.88 104 LYS A O 1
ATOM 771 N N . ALA A 1 105 ? -1.006 5.396 25.994 1.00 80.25 105 ALA A N 1
ATOM 772 C CA . ALA A 1 105 ? 0.330 5.934 26.238 1.00 80.25 105 ALA A CA 1
ATOM 773 C C . ALA A 1 105 ? 0.550 7.283 25.534 1.00 80.25 105 ALA A C 1
ATOM 775 O O . ALA A 1 105 ? 0.897 8.252 26.200 1.00 80.25 105 ALA A O 1
ATOM 776 N N . ILE A 1 106 ? 0.227 7.396 24.239 1.00 79.31 106 ILE A N 1
ATOM 777 C CA . ILE A 1 106 ? 0.318 8.665 23.490 1.00 79.31 106 ILE A CA 1
ATOM 778 C C . ILE A 1 106 ? -0.547 9.752 24.130 1.00 79.31 106 ILE A C 1
ATOM 780 O O . ILE A 1 106 ? -0.070 10.850 24.391 1.00 79.31 106 ILE A O 1
ATOM 784 N N . ARG A 1 107 ? -1.816 9.455 24.440 1.00 79.38 107 ARG A N 1
ATOM 785 C CA . ARG A 1 107 ? -2.697 10.437 25.096 1.00 79.38 107 ARG A CA 1
ATOM 786 C C . ARG A 1 107 ? -2.198 10.844 26.479 1.00 79.38 107 ARG A C 1
ATOM 788 O O . ARG A 1 107 ? -2.424 11.976 26.883 1.00 79.38 107 ARG A O 1
ATOM 795 N N . SER A 1 108 ? -1.553 9.936 27.207 1.00 83.31 108 SER A N 1
ATOM 796 C CA . SER A 1 108 ? -0.929 10.256 28.490 1.00 83.31 108 SER A CA 1
ATOM 797 C C . SER A 1 108 ? 0.316 11.123 28.323 1.00 83.31 108 SER A C 1
ATOM 799 O O . SER A 1 108 ? 0.548 11.980 29.166 1.00 83.31 108 SER A O 1
ATOM 801 N N . PHE A 1 109 ? 1.108 10.897 27.276 1.00 84.44 109 PHE A N 1
ATOM 802 C CA . PHE A 1 109 ? 2.299 11.683 26.968 1.00 84.44 109 PHE A CA 1
ATOM 803 C C . PHE A 1 109 ? 1.925 13.119 26.582 1.00 84.44 109 PHE A C 1
ATOM 805 O O . PHE A 1 109 ? 2.399 14.057 27.208 1.00 84.44 109 PHE A O 1
ATOM 812 N N . PHE A 1 110 ? 0.970 13.291 25.664 1.00 79.44 110 PHE A N 1
ATOM 813 C CA . PHE A 1 110 ? 0.462 14.611 25.263 1.00 79.44 110 PHE A CA 1
ATOM 814 C C . PHE A 1 110 ? -0.282 15.372 26.366 1.00 79.44 110 PHE A C 1
ATOM 816 O O . PHE A 1 110 ? -0.470 16.569 26.239 1.00 79.44 110 PHE A O 1
ATOM 823 N N . ARG A 1 111 ? -0.740 14.699 27.429 1.00 76.62 111 ARG A N 1
ATOM 824 C CA . ARG A 1 111 ? -1.317 15.364 28.612 1.00 76.62 111 ARG A CA 1
ATOM 825 C C . ARG A 1 111 ? -0.270 15.818 29.633 1.00 76.62 111 ARG A C 1
ATOM 827 O O . ARG A 1 111 ? -0.641 16.500 30.579 1.00 76.62 111 ARG A O 1
ATOM 834 N N . LYS A 1 112 ? 0.974 15.344 29.517 1.00 72.56 112 LYS A N 1
ATOM 835 C CA . LYS A 1 112 ? 2.087 15.697 30.413 1.00 72.56 112 LYS A CA 1
ATOM 836 C C . LYS A 1 112 ? 2.966 16.825 29.864 1.00 72.56 112 LYS A C 1
ATOM 838 O O . LYS A 1 112 ? 3.747 17.368 30.636 1.00 72.56 112 LYS A O 1
ATOM 843 N N . ILE A 1 113 ? 2.866 17.106 28.565 1.00 67.38 113 ILE A N 1
ATOM 844 C CA . ILE A 1 113 ? 3.415 18.299 27.905 1.00 67.38 113 ILE A CA 1
ATOM 845 C C . ILE A 1 113 ? 2.418 19.436 28.102 1.00 67.38 113 ILE A C 1
ATOM 847 O O . ILE A 1 113 ? 2.879 20.555 28.400 1.00 67.38 113 ILE A O 1
#

Radius of gyration: 20.86 Å; chains: 1; bounding box: 48×30×57 Å

pLDDT: mean 83.62, std 6.41, range [62.12, 93.56]